Protein AF-R1E8H8-F1 (afdb_monomer_lite)

Organism: Botryosphaeria parva (strain UCR-NP2) (NCBI:txid1287680)

Structure (mmCIF, N/CA/C/O backbone):
data_AF-R1E8H8-F1
#
_entry.id   AF-R1E8H8-F1
#
loop_
_atom_site.group_PDB
_atom_site.id
_atom_site.type_symbol
_atom_site.label_atom_id
_atom_site.label_alt_id
_atom_site.label_comp_id
_atom_site.label_asym_id
_atom_site.label_entity_id
_atom_site.label_seq_id
_atom_site.pdbx_PDB_ins_code
_atom_site.Cartn_x
_atom_site.Cartn_y
_atom_site.Cartn_z
_atom_site.occupancy
_atom_site.B_iso_or_equiv
_atom_site.auth_seq_id
_atom_site.auth_comp_id
_atom_site.auth_asym_id
_atom_site.auth_atom_id
_atom_site.pdbx_PDB_model_num
ATOM 1 N N . MET A 1 1 ? 7.065 12.619 -0.630 1.00 57.94 1 MET A N 1
ATOM 2 C CA . MET A 1 1 ? 5.783 12.722 0.100 1.00 57.94 1 MET A CA 1
ATOM 3 C C . MET A 1 1 ? 6.117 12.875 1.560 1.00 57.94 1 MET A C 1
ATOM 5 O O . MET A 1 1 ? 7.015 12.181 2.015 1.00 57.94 1 MET A O 1
ATOM 9 N N . SER A 1 2 ? 5.487 13.812 2.258 1.00 65.25 2 SER A N 1
ATOM 10 C CA . SER A 1 2 ? 5.764 13.989 3.685 1.00 65.25 2 SER A CA 1
ATOM 11 C C . SER A 1 2 ? 4.998 12.927 4.474 1.00 65.25 2 SER A C 1
ATOM 13 O O . SER A 1 2 ? 3.895 12.558 4.078 1.00 65.25 2 SER A O 1
ATOM 15 N N . THR A 1 3 ? 5.508 12.475 5.622 1.00 63.56 3 THR A N 1
ATOM 16 C CA . THR A 1 3 ? 4.799 11.540 6.526 1.00 63.56 3 THR A CA 1
ATOM 17 C C . THR A 1 3 ? 3.379 12.036 6.884 1.00 63.56 3 THR A C 1
ATOM 19 O O . THR A 1 3 ? 2.463 11.247 7.117 1.00 63.56 3 THR A O 1
ATOM 22 N N . SER A 1 4 ? 3.163 13.359 6.849 1.00 71.19 4 SER A N 1
ATOM 23 C CA . SER A 1 4 ? 1.850 14.004 6.996 1.00 71.19 4 SER A CA 1
ATOM 24 C C . SER A 1 4 ? 0.838 13.615 5.908 1.00 71.19 4 SER A C 1
ATOM 26 O O . SER A 1 4 ? -0.336 13.432 6.222 1.00 71.19 4 SER A O 1
ATOM 28 N N . ASP A 1 5 ? 1.263 13.453 4.654 1.00 87.38 5 ASP A N 1
ATOM 29 C CA . ASP A 1 5 ? 0.365 13.161 3.528 1.00 87.38 5 ASP A CA 1
ATOM 30 C C . ASP A 1 5 ? -0.140 11.708 3.605 1.00 87.38 5 ASP A C 1
ATOM 32 O O . ASP A 1 5 ? -1.333 11.441 3.461 1.00 87.38 5 ASP A O 1
ATOM 36 N N . ALA A 1 6 ? 0.748 10.761 3.932 1.00 90.69 6 ALA A N 1
ATOM 37 C CA . ALA A 1 6 ? 0.393 9.351 4.119 1.00 90.69 6 ALA A CA 1
ATOM 38 C C . ALA A 1 6 ? -0.588 9.153 5.291 1.00 90.69 6 ALA A C 1
ATOM 40 O O . ALA A 1 6 ? -1.569 8.415 5.179 1.00 90.69 6 ALA A O 1
ATOM 41 N N . SER A 1 7 ? -0.364 9.868 6.399 1.00 91.19 7 SER A N 1
ATOM 42 C CA . SER A 1 7 ? -1.254 9.866 7.567 1.00 91.19 7 SER A CA 1
ATOM 43 C C . SER A 1 7 ? -2.645 10.428 7.243 1.00 91.19 7 SER A C 1
ATOM 45 O O . SER A 1 7 ? -3.664 9.871 7.666 1.00 91.19 7 SER A O 1
ATOM 47 N N . GLN A 1 8 ? -2.717 11.497 6.442 1.00 94.50 8 GLN A N 1
ATOM 48 C CA . GLN A 1 8 ? -3.988 12.057 5.973 1.00 94.50 8 GLN A CA 1
ATOM 49 C C . GLN A 1 8 ? -4.759 11.067 5.096 1.00 94.50 8 GLN A C 1
ATOM 51 O O . GLN A 1 8 ? -5.966 10.914 5.281 1.00 94.50 8 GLN A O 1
ATOM 56 N N . ILE A 1 9 ? -4.076 10.350 4.200 1.00 96.19 9 ILE A N 1
ATOM 57 C CA . ILE A 1 9 ? -4.700 9.321 3.356 1.00 96.19 9 ILE A CA 1
ATOM 58 C C . ILE A 1 9 ? -5.247 8.172 4.213 1.00 96.19 9 ILE A C 1
ATOM 60 O O . ILE A 1 9 ? -6.397 7.771 4.031 1.00 96.19 9 ILE A O 1
ATOM 64 N N . CYS A 1 10 ? -4.478 7.689 5.195 1.00 94.19 10 CYS A N 1
ATOM 65 C CA . CYS A 1 10 ? -4.940 6.649 6.122 1.00 94.19 10 CYS A CA 1
ATOM 66 C C . CYS A 1 10 ? -6.154 7.114 6.944 1.00 94.19 10 CYS A C 1
ATOM 68 O O . CYS A 1 10 ? -7.114 6.368 7.117 1.00 94.19 10 CYS A O 1
ATOM 70 N N . THR A 1 11 ? -6.151 8.370 7.398 1.00 95.69 11 THR A N 1
ATOM 71 C CA . THR A 1 11 ? -7.282 8.975 8.121 1.00 95.69 11 THR A CA 1
ATOM 72 C C . THR A 1 11 ? -8.525 9.088 7.236 1.00 95.69 11 THR A C 1
ATOM 74 O O . THR A 1 11 ? -9.637 8.818 7.686 1.00 95.69 11 THR A O 1
ATOM 77 N N . ALA A 1 12 ? -8.359 9.471 5.970 1.00 96.00 12 ALA A N 1
ATOM 78 C CA . ALA A 1 12 ? -9.459 9.535 5.016 1.00 96.00 12 ALA A CA 1
ATOM 79 C C . ALA A 1 12 ? -10.050 8.142 4.736 1.00 96.00 12 ALA A C 1
ATOM 81 O O . ALA A 1 12 ? -11.272 7.996 4.677 1.00 96.00 12 ALA A O 1
ATOM 82 N N . ALA A 1 13 ? -9.201 7.114 4.619 1.00 96.38 13 ALA A N 1
ATOM 83 C CA . ALA A 1 13 ? -9.638 5.730 4.452 1.00 96.38 13 ALA A CA 1
ATOM 84 C C . ALA A 1 13 ? -10.429 5.231 5.675 1.00 96.38 13 ALA A C 1
ATOM 86 O O . ALA A 1 13 ? -11.527 4.705 5.513 1.00 96.38 13 ALA A O 1
ATOM 87 N N . LEU A 1 14 ? -9.924 5.475 6.892 1.00 96.62 14 LEU A N 1
ATOM 88 C CA . LEU A 1 14 ? -10.607 5.149 8.154 1.00 96.62 14 LEU A CA 1
ATOM 89 C C . LEU A 1 14 ? -11.989 5.802 8.276 1.00 96.62 14 LEU A C 1
ATOM 91 O O . LEU A 1 14 ? -12.927 5.179 8.762 1.00 96.62 14 LEU A O 1
ATOM 95 N N . ASN A 1 15 ? -12.126 7.044 7.811 1.00 96.12 15 ASN A N 1
ATOM 96 C CA . ASN A 1 15 ? -13.388 7.785 7.850 1.00 96.12 15 ASN A CA 1
ATOM 97 C C . ASN A 1 15 ? -14.289 7.529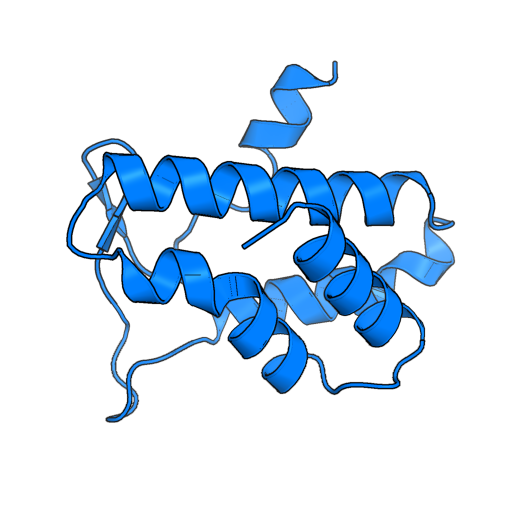 6.630 1.00 96.12 15 ASN A C 1
ATOM 99 O O . ASN A 1 15 ? -15.324 8.184 6.497 1.00 96.12 15 ASN A O 1
ATOM 103 N N . HIS A 1 16 ? -13.899 6.627 5.724 1.00 94.56 16 HIS A N 1
ATOM 104 C C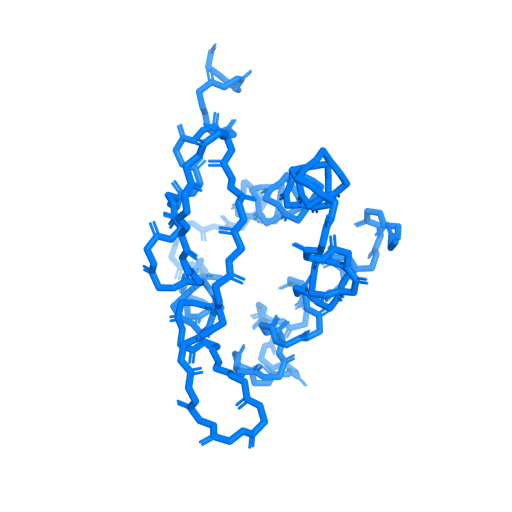A . HIS A 1 16 ? -14.606 6.336 4.473 1.00 94.56 16 HIS A CA 1
ATOM 105 C C . HIS A 1 16 ? -14.854 7.566 3.579 1.00 94.56 16 HIS A C 1
ATOM 107 O O . HIS A 1 16 ? -15.795 7.591 2.785 1.00 94.56 16 HIS A O 1
ATOM 113 N N . THR A 1 17 ? -14.013 8.600 3.679 1.00 96.81 17 THR A N 1
ATOM 114 C CA . THR A 1 17 ? -14.124 9.809 2.844 1.00 96.81 17 THR A CA 1
ATOM 115 C C . THR A 1 17 ? -13.432 9.656 1.488 1.00 96.81 17 THR A C 1
ATOM 117 O O . THR A 1 17 ? -13.605 10.492 0.603 1.00 96.81 17 THR A O 1
ATOM 120 N N . ILE A 1 18 ? -12.681 8.570 1.306 1.00 97.00 18 ILE A N 1
ATOM 121 C CA . ILE A 1 18 ? -12.057 8.140 0.055 1.00 97.00 18 ILE A CA 1
ATOM 122 C C . ILE A 1 18 ? -12.251 6.626 -0.098 1.00 97.00 18 ILE A C 1
ATOM 124 O O . ILE A 1 18 ? -12.313 5.895 0.891 1.00 97.00 18 ILE A O 1
ATOM 128 N N . THR A 1 19 ? -12.363 6.133 -1.333 1.00 97.31 19 THR A N 1
ATOM 129 C CA . THR A 1 19 ? -12.464 4.687 -1.571 1.00 97.31 19 THR A CA 1
ATOM 130 C C . THR A 1 19 ? -11.114 4.002 -1.325 1.00 97.31 19 THR A C 1
ATOM 132 O O . THR A 1 19 ? -10.074 4.626 -1.558 1.00 97.31 19 THR A O 1
ATOM 135 N N . PRO A 1 20 ? -11.086 2.710 -0.943 1.00 95.94 20 PRO A N 1
ATOM 136 C CA . PRO A 1 20 ? -9.830 1.986 -0.734 1.00 95.94 20 PRO A CA 1
ATOM 137 C C . PRO A 1 20 ? -8.904 2.017 -1.955 1.00 95.94 20 PRO A C 1
ATOM 139 O O . PRO A 1 20 ? -7.707 2.233 -1.819 1.00 95.94 20 PRO A O 1
ATOM 142 N N . SER A 1 21 ? -9.461 1.885 -3.165 1.00 94.88 21 SER A N 1
ATOM 143 C CA . SER A 1 21 ? -8.686 1.950 -4.411 1.00 94.88 21 SER A CA 1
ATOM 144 C C . SER A 1 21 ? -8.068 3.327 -4.652 1.00 94.88 21 SER A C 1
ATOM 146 O O . SER A 1 21 ? -6.895 3.398 -5.007 1.00 94.88 21 SER A O 1
ATOM 148 N N . ALA A 1 22 ? -8.815 4.414 -4.433 1.00 95.94 22 ALA A N 1
ATOM 149 C CA . ALA A 1 22 ? -8.273 5.759 -4.602 1.00 95.94 22 ALA A CA 1
ATOM 150 C C . ALA A 1 22 ? -7.217 6.072 -3.531 1.00 95.94 22 ALA A C 1
ATOM 152 O O . ALA A 1 22 ? -6.158 6.609 -3.853 1.00 95.94 22 ALA A O 1
ATOM 153 N N . ALA A 1 23 ? -7.460 5.665 -2.282 1.00 96.50 23 ALA A N 1
ATOM 154 C CA . ALA A 1 23 ? -6.486 5.783 -1.205 1.00 96.50 23 ALA A CA 1
ATOM 155 C C . ALA A 1 23 ? -5.211 4.986 -1.499 1.00 96.50 23 ALA A C 1
ATOM 157 O O . ALA A 1 23 ? -4.127 5.524 -1.313 1.00 96.50 23 ALA A O 1
ATOM 158 N N . ALA A 1 24 ? -5.319 3.758 -2.015 1.00 95.50 24 ALA A N 1
ATOM 159 C CA . ALA A 1 24 ? -4.168 2.946 -2.402 1.00 95.50 24 ALA A CA 1
ATOM 160 C C . ALA A 1 24 ? -3.322 3.649 -3.466 1.00 95.50 24 ALA A C 1
ATOM 162 O O . ALA A 1 24 ? -2.121 3.812 -3.273 1.00 95.50 24 ALA A O 1
ATOM 163 N N . THR A 1 25 ? -3.947 4.136 -4.545 1.00 95.25 25 THR A N 1
ATOM 164 C CA . THR A 1 25 ? -3.245 4.877 -5.603 1.00 95.25 25 THR A CA 1
ATOM 165 C C . THR A 1 25 ? -2.540 6.118 -5.059 1.00 95.25 25 THR A C 1
ATOM 167 O O . THR A 1 25 ? -1.375 6.341 -5.383 1.00 95.25 25 THR A O 1
ATOM 170 N N . SER A 1 26 ? -3.213 6.918 -4.227 1.00 95.69 26 SER A N 1
ATOM 171 C CA . SER A 1 26 ? -2.608 8.111 -3.625 1.00 95.69 26 SER A CA 1
ATOM 172 C C . SER A 1 26 ? -1.478 7.762 -2.658 1.00 95.69 26 SER A C 1
ATOM 174 O O . SER A 1 26 ? -0.433 8.407 -2.688 1.00 95.69 26 SER A O 1
ATOM 176 N N . LEU A 1 27 ? -1.666 6.732 -1.830 1.00 94.8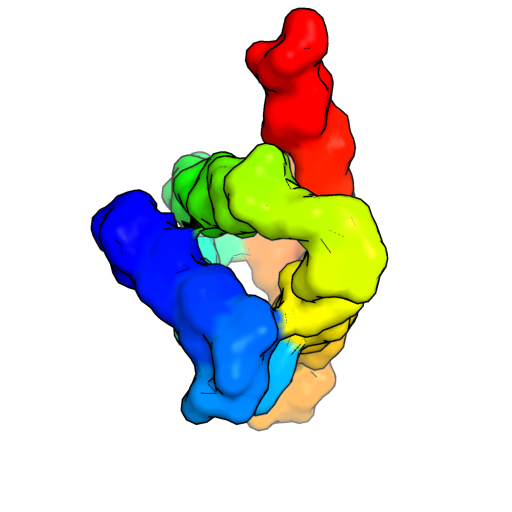8 27 LEU A N 1
ATOM 177 C CA . LEU A 1 27 ? -0.701 6.308 -0.821 1.00 94.88 27 LEU A CA 1
ATOM 178 C C . LEU A 1 27 ? 0.591 5.801 -1.465 1.00 94.88 27 LEU A C 1
ATOM 180 O O . LEU A 1 27 ? 1.673 6.137 -1.000 1.00 94.88 27 LEU A O 1
ATOM 184 N N . THR A 1 28 ? 0.498 5.022 -2.545 1.00 93.88 28 THR A N 1
ATOM 185 C CA . THR A 1 28 ? 1.671 4.445 -3.218 1.00 93.88 28 THR A CA 1
ATOM 186 C C . THR A 1 28 ? 2.264 5.340 -4.298 1.00 93.88 28 THR A C 1
ATOM 188 O O . THR A 1 28 ? 3.313 4.995 -4.839 1.00 93.88 28 THR A O 1
ATOM 191 N N . ALA A 1 29 ? 1.635 6.472 -4.634 1.00 94.56 29 ALA A N 1
ATOM 192 C CA . ALA A 1 29 ? 2.092 7.368 -5.700 1.00 94.56 29 ALA A CA 1
ATOM 193 C C . ALA A 1 29 ? 3.588 7.740 -5.616 1.00 94.56 29 ALA A C 1
ATOM 195 O O . ALA A 1 29 ? 4.251 7.727 -6.654 1.00 94.56 29 ALA A O 1
ATOM 196 N N . PRO A 1 30 ? 4.173 8.013 -4.430 1.00 92.50 30 PRO A N 1
ATOM 197 C CA . PRO A 1 30 ? 5.594 8.342 -4.343 1.00 92.50 30 PRO A CA 1
ATOM 198 C C . PRO A 1 30 ? 6.480 7.158 -4.706 1.00 92.50 30 PRO A C 1
ATOM 200 O O . PRO A 1 30 ? 7.379 7.321 -5.521 1.00 92.50 30 PRO A O 1
ATOM 203 N N . ALA A 1 31 ? 6.190 5.966 -4.179 1.00 93.06 31 ALA A N 1
ATOM 204 C CA . ALA A 1 31 ? 6.924 4.751 -4.526 1.00 93.06 31 ALA A CA 1
ATOM 205 C C . ALA A 1 31 ? 6.770 4.424 -6.022 1.00 93.06 31 ALA A C 1
ATOM 207 O O . ALA A 1 31 ? 7.751 4.139 -6.702 1.00 93.06 31 ALA A O 1
ATOM 208 N N . ALA A 1 32 ? 5.560 4.578 -6.570 1.00 93.12 32 ALA A N 1
ATOM 209 C CA . ALA A 1 32 ? 5.284 4.397 -7.994 1.00 93.12 32 ALA A CA 1
ATOM 210 C C . ALA A 1 32 ? 6.078 5.365 -8.896 1.00 93.12 32 ALA A C 1
ATOM 212 O O . ALA A 1 32 ? 6.399 5.023 -10.032 1.00 93.12 32 ALA A O 1
ATOM 213 N N . SER A 1 33 ? 6.420 6.560 -8.401 1.00 94.94 33 SER A N 1
ATOM 214 C CA . SER A 1 33 ? 7.195 7.553 -9.157 1.00 94.94 33 SER A CA 1
ATOM 215 C C . SER A 1 33 ? 8.696 7.255 -9.237 1.00 94.94 33 SER A C 1
ATOM 217 O O . SER A 1 33 ? 9.384 7.852 -10.062 1.00 94.94 33 SER A O 1
ATOM 219 N N . VAL A 1 34 ? 9.198 6.327 -8.414 1.00 95.44 34 VAL A N 1
ATOM 220 C CA . VAL A 1 34 ? 10.632 6.012 -8.298 1.00 95.44 34 VAL A CA 1
ATOM 221 C C . VAL A 1 34 ? 10.956 4.538 -8.551 1.00 95.44 34 VAL A C 1
ATOM 223 O O . VAL A 1 34 ? 12.058 4.113 -8.248 1.00 95.44 34 VAL A O 1
ATOM 226 N N . LEU A 1 35 ? 10.055 3.759 -9.167 1.00 92.88 35 LEU A N 1
ATOM 227 C CA . LEU A 1 35 ? 10.204 2.300 -9.363 1.00 92.88 35 LEU A CA 1
ATOM 228 C C . LEU A 1 35 ? 11.486 1.835 -10.081 1.00 92.88 35 LEU A C 1
ATOM 230 O O . LEU A 1 35 ? 11.823 0.656 -10.022 1.00 92.88 35 LEU A O 1
ATOM 234 N N . ALA A 1 36 ? 12.185 2.740 -10.769 1.00 93.88 36 ALA A N 1
ATOM 235 C CA . ALA A 1 36 ? 13.462 2.468 -11.426 1.00 93.88 36 ALA A CA 1
ATOM 236 C C . ALA A 1 36 ? 14.683 2.542 -10.483 1.00 93.88 36 ALA A C 1
ATOM 238 O O . ALA A 1 36 ? 15.773 2.149 -10.890 1.00 93.88 36 ALA A O 1
ATOM 239 N N . ASP A 1 37 ? 14.516 3.055 -9.262 1.00 96.06 37 ASP A N 1
ATOM 240 C CA . ASP A 1 37 ? 15.555 3.184 -8.238 1.00 96.06 37 ASP A CA 1
ATOM 241 C C . ASP A 1 37 ? 15.169 2.328 -7.016 1.00 96.06 37 ASP A C 1
ATOM 243 O O . ASP A 1 37 ? 14.312 2.741 -6.229 1.00 96.06 37 ASP A O 1
ATOM 247 N N . PRO A 1 38 ? 15.772 1.135 -6.849 1.00 92.00 38 PRO A N 1
ATOM 248 C CA . PRO A 1 3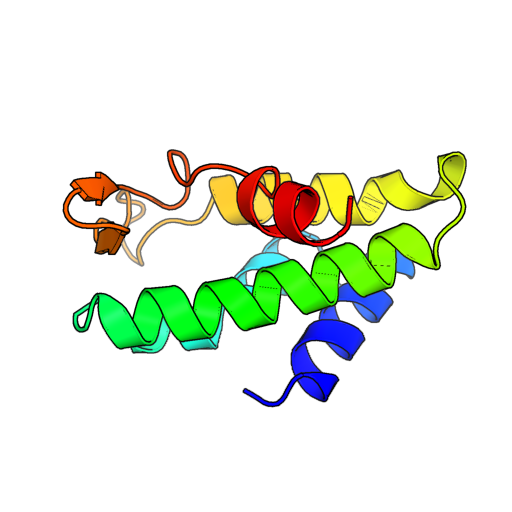8 ? 15.407 0.208 -5.779 1.00 92.00 38 PRO A CA 1
ATOM 249 C C . PRO A 1 38 ? 15.514 0.829 -4.382 1.00 92.00 38 PRO A C 1
ATOM 251 O O . PRO A 1 38 ? 14.617 0.651 -3.561 1.00 92.00 38 PRO A O 1
ATOM 254 N N . GLN A 1 39 ? 16.559 1.624 -4.128 1.00 92.75 39 GLN A N 1
ATOM 255 C CA . GLN A 1 39 ? 16.751 2.264 -2.826 1.00 92.75 39 GLN A CA 1
ATOM 256 C C . GLN A 1 39 ? 15.664 3.3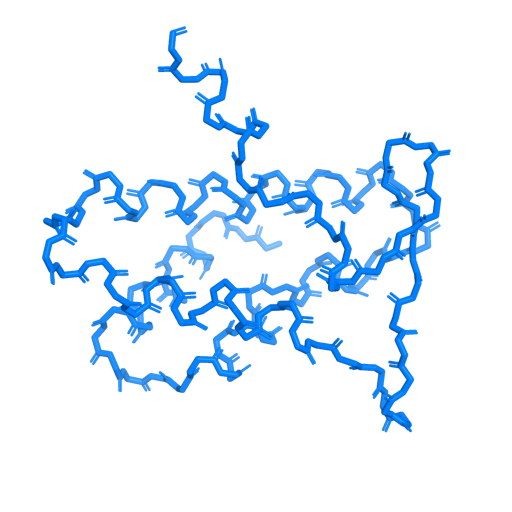12 -2.572 1.00 92.75 39 GLN A C 1
ATOM 258 O O . GLN A 1 39 ? 15.063 3.336 -1.501 1.00 92.75 39 GLN A O 1
ATOM 263 N N . ALA A 1 40 ? 15.361 4.149 -3.567 1.00 94.25 40 ALA A N 1
ATOM 264 C CA . ALA A 1 40 ? 14.319 5.163 -3.423 1.00 94.25 40 ALA A CA 1
ATOM 265 C C . ALA A 1 40 ? 12.917 4.547 -3.251 1.00 94.25 40 ALA A C 1
ATOM 267 O O . ALA A 1 40 ? 12.081 5.102 -2.533 1.00 94.25 40 ALA A O 1
ATOM 268 N N . VAL A 1 41 ? 12.645 3.402 -3.890 1.00 92.69 41 VAL A N 1
ATOM 269 C CA . VAL A 1 41 ? 11.407 2.632 -3.680 1.00 92.69 41 VAL A CA 1
ATOM 270 C C . VAL A 1 41 ? 11.321 2.128 -2.251 1.00 92.69 41 VAL A C 1
ATOM 272 O O . VAL A 1 41 ? 10.276 2.280 -1.620 1.00 92.69 41 VAL A O 1
ATOM 275 N N . GLU A 1 42 ? 12.396 1.530 -1.744 1.00 90.38 42 GLU A N 1
ATOM 276 C CA . GLU A 1 42 ? 12.458 1.010 -0.382 1.00 90.38 42 GLU A CA 1
ATOM 277 C C . GLU A 1 42 ? 12.225 2.114 0.649 1.00 90.38 42 GLU A C 1
ATOM 279 O O . GLU A 1 42 ? 11.358 1.953 1.509 1.00 90.38 42 GLU A O 1
ATOM 284 N N . ASP A 1 43 ? 12.891 3.261 0.502 1.00 91.50 43 ASP A N 1
ATOM 285 C CA . ASP A 1 43 ? 12.713 4.426 1.373 1.00 91.50 43 ASP A CA 1
ATOM 286 C C . ASP A 1 43 ? 11.262 4.947 1.329 1.00 91.50 43 ASP A C 1
ATOM 288 O O . ASP A 1 43 ? 10.649 5.242 2.359 1.00 91.50 43 ASP A O 1
ATOM 292 N N . ALA A 1 44 ? 10.661 5.027 0.136 1.00 91.88 44 ALA A N 1
ATOM 293 C CA . ALA A 1 44 ? 9.280 5.479 -0.016 1.00 91.88 44 ALA A CA 1
ATOM 294 C C . ALA A 1 44 ? 8.271 4.496 0.601 1.00 91.88 44 ALA A C 1
ATOM 296 O O . ALA A 1 44 ? 7.323 4.914 1.271 1.00 91.88 44 ALA A O 1
ATOM 297 N N . LEU A 1 45 ? 8.461 3.192 0.384 1.00 90.19 45 LEU A N 1
ATOM 298 C CA . LEU A 1 45 ? 7.626 2.148 0.975 1.00 90.19 45 LEU A CA 1
ATOM 299 C C . LEU A 1 45 ? 7.781 2.105 2.495 1.00 90.19 45 LEU A C 1
ATOM 301 O O . LEU A 1 45 ? 6.788 1.921 3.196 1.00 90.19 45 LEU A O 1
ATOM 305 N N . TRP A 1 46 ? 8.990 2.328 3.009 1.00 89.12 46 TRP A N 1
ATOM 306 C CA . TRP A 1 46 ? 9.260 2.422 4.438 1.00 89.12 46 TRP A CA 1
ATOM 307 C C . TRP A 1 46 ? 8.400 3.495 5.112 1.00 89.12 46 TRP A C 1
ATOM 309 O O . TRP A 1 46 ? 7.704 3.211 6.090 1.00 89.12 46 TRP A O 1
ATOM 319 N N . GLU A 1 47 ? 8.377 4.708 4.558 1.00 89.75 47 GLU A N 1
ATOM 320 C CA . GLU A 1 47 ? 7.550 5.809 5.066 1.00 89.75 47 GLU A CA 1
ATOM 321 C C . GLU A 1 47 ? 6.050 5.481 5.016 1.00 89.75 47 GLU A C 1
ATOM 323 O O . GLU A 1 47 ? 5.317 5.720 5.980 1.00 89.75 47 GLU A O 1
ATOM 328 N N . ILE A 1 48 ? 5.588 4.883 3.912 1.00 91.06 48 ILE A N 1
ATOM 329 C CA . ILE A 1 48 ? 4.187 4.472 3.733 1.00 91.06 48 ILE A CA 1
ATOM 330 C C . ILE A 1 48 ? 3.775 3.456 4.806 1.00 91.06 48 ILE A C 1
ATOM 332 O O . ILE A 1 48 ? 2.729 3.610 5.445 1.00 91.06 48 ILE A O 1
ATOM 336 N N . TRP A 1 49 ? 4.594 2.430 5.031 1.00 89.94 49 TRP A N 1
ATOM 337 C CA . TRP A 1 49 ? 4.303 1.384 6.007 1.00 89.94 49 TRP A CA 1
ATOM 338 C C . TRP A 1 49 ? 4.358 1.886 7.444 1.00 89.94 49 TRP A C 1
ATOM 340 O O . TRP A 1 49 ? 3.501 1.502 8.241 1.00 89.94 49 TRP A O 1
ATOM 350 N N . ASN A 1 50 ? 5.287 2.786 7.770 1.00 89.25 50 ASN A N 1
ATOM 351 C CA . ASN A 1 50 ? 5.326 3.430 9.081 1.00 89.25 50 ASN A CA 1
ATOM 352 C C . ASN A 1 50 ? 4.080 4.279 9.341 1.00 89.25 50 ASN A C 1
ATOM 354 O O . ASN A 1 50 ? 3.508 4.204 10.428 1.00 89.25 50 ASN A O 1
ATOM 358 N N . ALA A 1 51 ? 3.614 5.044 8.350 1.00 90.31 51 ALA A N 1
ATOM 359 C CA . ALA A 1 51 ? 2.389 5.825 8.484 1.00 90.31 51 ALA A CA 1
ATOM 360 C C . ALA A 1 51 ? 1.163 4.926 8.706 1.00 90.31 51 ALA A C 1
ATOM 362 O O . ALA A 1 51 ? 0.372 5.176 9.616 1.00 90.31 51 ALA A O 1
ATOM 363 N N . LEU A 1 52 ? 1.037 3.847 7.930 1.00 90.94 52 LEU A N 1
ATOM 364 C CA . LEU A 1 52 ? -0.076 2.910 8.059 1.00 90.94 52 LEU A CA 1
ATOM 365 C C . LEU A 1 52 ? -0.056 2.189 9.415 1.00 90.94 52 LEU A C 1
ATOM 367 O O . LEU A 1 52 ? -1.095 2.077 10.067 1.00 90.94 52 LEU A O 1
ATOM 371 N N . LEU A 1 53 ? 1.122 1.774 9.888 1.00 90.50 53 LEU A N 1
ATOM 372 C CA . LEU A 1 53 ? 1.289 1.184 11.215 1.00 90.50 53 LEU A CA 1
ATOM 373 C C . LEU A 1 53 ? 0.962 2.185 12.334 1.00 90.50 53 LEU A C 1
ATOM 375 O O . LEU A 1 53 ? 0.245 1.853 13.279 1.00 90.50 53 LEU A O 1
ATOM 379 N N . ALA A 1 54 ? 1.407 3.436 12.218 1.00 91.19 54 ALA A N 1
ATOM 380 C CA . ALA A 1 54 ? 1.063 4.490 13.169 1.00 91.19 54 ALA A CA 1
ATOM 381 C C . ALA A 1 54 ? -0.454 4.761 13.211 1.00 91.19 54 ALA A C 1
ATOM 383 O O . ALA A 1 54 ? -1.015 4.974 14.286 1.00 91.19 54 ALA A O 1
ATOM 384 N N . SER A 1 55 ? -1.142 4.718 12.068 1.00 92.50 55 SER A N 1
ATOM 385 C CA . SER A 1 55 ? -2.605 4.802 12.021 1.00 92.50 55 SER A CA 1
ATOM 386 C C . SER A 1 55 ? -3.270 3.583 12.662 1.00 92.50 55 SER A C 1
ATOM 388 O O . SER A 1 55 ? -4.187 3.750 13.465 1.00 92.50 55 SER A O 1
ATOM 390 N N . ALA A 1 56 ? -2.788 2.371 12.376 1.00 91.88 56 ALA A N 1
ATOM 391 C CA . ALA A 1 56 ? -3.328 1.141 12.951 1.00 91.88 56 ALA A CA 1
ATOM 392 C C . ALA A 1 56 ? -3.181 1.112 14.481 1.00 91.88 56 ALA A C 1
ATOM 394 O O . ALA A 1 56 ? -4.156 0.874 15.184 1.00 91.88 56 ALA A O 1
ATOM 395 N N . THR A 1 57 ? -2.003 1.445 15.015 1.00 91.50 57 THR A N 1
ATOM 396 C CA . THR A 1 57 ? -1.745 1.480 16.471 1.00 91.50 57 THR A CA 1
ATOM 397 C C . THR A 1 57 ? -2.609 2.487 17.236 1.00 91.50 57 THR A C 1
ATOM 399 O O . THR A 1 57 ? -2.868 2.294 18.422 1.00 91.50 57 THR A O 1
ATOM 402 N N . ARG A 1 58 ? -3.084 3.549 16.574 1.00 93.06 58 ARG A N 1
ATOM 403 C CA . ARG A 1 58 ? -3.997 4.551 17.155 1.00 93.06 58 ARG A CA 1
ATOM 404 C C . ARG A 1 58 ? -5.477 4.222 16.952 1.00 93.06 58 ARG A C 1
ATOM 406 O O . ARG A 1 58 ? -6.324 4.950 17.463 1.00 93.06 58 ARG A O 1
ATOM 413 N N . THR A 1 59 ? -5.788 3.163 16.210 1.00 93.31 59 THR A N 1
ATOM 414 C CA . THR A 1 59 ? -7.155 2.759 15.869 1.00 93.31 59 THR A CA 1
ATOM 415 C C . THR A 1 59 ? -7.532 1.514 16.663 1.00 93.31 59 THR A C 1
ATOM 417 O O . THR A 1 59 ? -6.757 0.557 16.724 1.00 93.31 59 THR A O 1
ATOM 420 N N . ALA A 1 60 ? -8.723 1.501 17.267 1.00 93.12 60 ALA A N 1
ATOM 421 C CA . ALA A 1 60 ? -9.212 0.327 17.987 1.00 93.12 60 ALA A CA 1
ATOM 422 C C . ALA A 1 60 ? -9.292 -0.896 17.043 1.00 93.12 60 ALA A C 1
ATOM 424 O O . ALA A 1 60 ? -9.667 -0.719 15.882 1.00 93.12 60 ALA A O 1
ATOM 425 N N . PRO A 1 61 ? -8.943 -2.123 17.481 1.00 91.38 61 PRO A N 1
ATOM 426 C CA . PRO A 1 61 ? -8.844 -3.284 16.587 1.00 91.38 61 PRO A CA 1
ATOM 427 C C . PRO A 1 61 ? -10.102 -3.576 15.756 1.00 91.38 61 PRO A C 1
ATOM 429 O O . PRO A 1 61 ? -10.003 -3.935 14.587 1.00 91.38 61 PRO A O 1
ATOM 432 N N . ASP A 1 62 ? -11.285 -3.375 16.331 1.00 93.88 62 ASP A N 1
ATOM 433 C CA . ASP A 1 62 ? -12.590 -3.534 15.679 1.00 93.88 62 ASP A CA 1
ATOM 434 C C . ASP A 1 62 ? -12.890 -2.455 14.622 1.00 93.88 62 ASP A C 1
ATOM 436 O O . ASP A 1 62 ? -13.780 -2.628 13.792 1.00 93.88 62 ASP A O 1
ATOM 440 N N . GLN A 1 63 ? -12.115 -1.370 14.610 1.00 94.44 63 GLN A N 1
ATOM 441 C CA . GLN A 1 63 ? -12.221 -0.254 13.671 1.00 94.44 63 GLN A CA 1
ATOM 442 C C . GLN A 1 63 ? -11.115 -0.249 12.605 1.00 94.44 63 GLN A C 1
ATOM 444 O O . GLN A 1 63 ? -11.100 0.625 11.744 1.00 94.44 63 GLN A O 1
ATOM 449 N N . GLN A 1 64 ? -10.188 -1.213 12.623 1.00 94.00 64 GLN A N 1
ATOM 450 C CA . GLN A 1 64 ? -9.066 -1.261 11.672 1.00 94.00 64 GLN A CA 1
ATOM 451 C C . GLN A 1 64 ? -9.439 -1.810 10.284 1.00 94.00 64 GLN A C 1
ATOM 453 O O . GLN A 1 64 ? -8.613 -1.747 9.375 1.00 94.00 64 GLN A O 1
ATOM 458 N N . GLY A 1 65 ? -10.668 -2.305 10.088 1.00 96.06 65 GLY A N 1
ATOM 459 C CA . GLY A 1 65 ? -11.147 -2.862 8.813 1.00 96.06 65 GLY A CA 1
ATOM 460 C C . GLY A 1 65 ? -10.810 -2.016 7.571 1.00 96.06 65 GLY A C 1
ATOM 461 O O . GLY A 1 65 ? -10.219 -2.552 6.637 1.00 96.06 65 GLY A O 1
ATOM 462 N N . PRO A 1 66 ? -11.043 -0.690 7.568 1.00 97.00 66 PRO A N 1
ATOM 463 C CA . PRO A 1 66 ? -10.729 0.151 6.411 1.00 97.00 66 PRO A CA 1
ATOM 464 C C . PRO A 1 66 ? -9.232 0.220 6.061 1.00 97.00 66 PRO A C 1
ATOM 466 O O . PRO A 1 66 ? -8.877 0.420 4.900 1.00 97.00 66 PRO A O 1
ATOM 469 N N . LEU A 1 67 ? -8.333 0.052 7.040 1.00 94.69 67 LEU A N 1
ATOM 470 C CA . LEU A 1 67 ? -6.887 -0.018 6.785 1.00 94.69 67 LEU A CA 1
ATOM 471 C C . LEU A 1 67 ? -6.494 -1.359 6.154 1.00 94.69 67 LEU A C 1
ATOM 473 O O . LEU A 1 67 ? -5.564 -1.405 5.348 1.00 94.69 67 LEU A O 1
ATOM 477 N N . VAL A 1 68 ? -7.209 -2.436 6.491 1.00 93.06 68 VAL A N 1
ATOM 478 C CA . VAL A 1 68 ? -7.056 -3.741 5.832 1.00 93.06 68 VAL A CA 1
ATOM 479 C C . VAL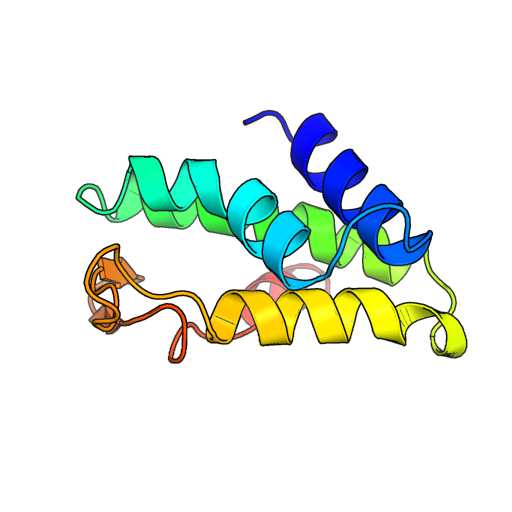 A 1 68 ? -7.518 -3.645 4.378 1.00 93.06 68 VAL A C 1
ATOM 481 O O . VAL A 1 68 ? -6.759 -4.008 3.482 1.00 93.06 68 VAL A O 1
ATOM 484 N N . ASP A 1 69 ? -8.688 -3.051 4.131 1.00 95.31 69 ASP A N 1
ATOM 485 C CA . ASP A 1 69 ? -9.204 -2.832 2.773 1.00 95.31 69 ASP A CA 1
ATOM 486 C C . ASP A 1 69 ? -8.242 -1.986 1.921 1.00 95.31 69 ASP A C 1
ATOM 488 O O . ASP A 1 69 ? -8.058 -2.237 0.728 1.00 95.31 69 ASP A O 1
ATOM 492 N N . LEU A 1 70 ? -7.597 -0.986 2.533 1.00 95.25 70 LEU A N 1
ATOM 493 C CA . LEU A 1 70 ? -6.563 -0.172 1.897 1.00 95.25 70 LEU A CA 1
ATOM 494 C C . LEU A 1 70 ? -5.337 -1.007 1.492 1.00 95.25 70 LEU A C 1
ATOM 496 O O . LEU A 1 70 ? -4.870 -0.887 0.359 1.00 95.25 70 LEU A O 1
ATOM 500 N N . LEU A 1 71 ? -4.825 -1.875 2.371 1.00 92.62 71 LEU A N 1
ATOM 501 C CA . LEU A 1 71 ? -3.709 -2.776 2.042 1.00 92.62 71 LEU A CA 1
ATOM 502 C C . LEU A 1 71 ? -4.069 -3.750 0.918 1.00 92.62 71 LEU A C 1
ATOM 504 O O . LEU A 1 71 ? -3.267 -3.975 0.008 1.00 92.62 71 LEU A O 1
ATOM 508 N N . ASP A 1 72 ? -5.277 -4.307 0.959 1.00 93.31 72 ASP A N 1
ATOM 509 C CA . ASP A 1 72 ? -5.764 -5.197 -0.089 1.00 93.31 72 ASP A CA 1
ATOM 510 C C . ASP A 1 72 ? -5.889 -4.457 -1.425 1.00 93.31 72 ASP A C 1
ATOM 512 O O . ASP A 1 72 ? -5.489 -4.983 -2.466 1.00 93.31 72 ASP A O 1
ATOM 516 N N . ALA A 1 73 ? -6.346 -3.203 -1.408 1.00 95.06 73 ALA A N 1
ATOM 517 C CA . ALA A 1 73 ? -6.385 -2.354 -2.591 1.00 95.06 73 ALA A CA 1
ATOM 518 C C . ALA A 1 73 ? -4.984 -2.035 -3.142 1.00 95.06 73 ALA A C 1
ATOM 520 O O . ALA A 1 73 ? -4.804 -2.040 -4.361 1.00 95.06 73 ALA A O 1
ATOM 521 N N . VAL A 1 74 ? -3.971 -1.841 -2.287 1.00 93.94 74 VAL A N 1
ATOM 522 C CA . VAL A 1 74 ? -2.573 -1.696 -2.735 1.00 93.94 74 VAL A CA 1
ATOM 523 C C . VAL A 1 74 ? -2.110 -2.942 -3.494 1.00 93.94 74 VAL A C 1
ATOM 525 O O . VAL A 1 74 ? -1.563 -2.825 -4.589 1.00 93.94 74 VAL A O 1
ATOM 528 N N . LYS A 1 75 ? -2.407 -4.148 -2.997 1.00 92.44 75 LYS A N 1
ATOM 529 C CA . LYS A 1 75 ? -2.051 -5.414 -3.675 1.00 92.44 75 LYS A CA 1
ATOM 530 C C . LYS A 1 75 ? -2.741 -5.606 -5.033 1.00 92.44 75 LYS A C 1
ATOM 532 O O . LYS A 1 75 ? -2.292 -6.389 -5.881 1.00 92.44 75 LYS A O 1
ATOM 537 N N . GLN A 1 76 ? -3.842 -4.897 -5.256 1.00 94.31 76 GLN A N 1
ATOM 538 C CA . GLN A 1 76 ? -4.609 -4.919 -6.499 1.00 94.31 76 GLN A CA 1
ATOM 539 C C . GLN A 1 76 ? -4.107 -3.899 -7.532 1.00 94.31 76 GLN A C 1
ATOM 541 O O . GLN A 1 76 ? -4.576 -3.940 -8.667 1.00 94.31 76 GLN A O 1
ATOM 546 N N . LEU A 1 77 ? -3.144 -3.029 -7.200 1.00 94.25 77 LEU A N 1
ATOM 547 C CA . LEU A 1 77 ? -2.623 -2.033 -8.141 1.00 94.25 77 LEU A CA 1
ATOM 548 C C . LEU A 1 77 ? -1.997 -2.685 -9.384 1.00 94.25 77 LEU A C 1
ATOM 550 O O . LEU A 1 77 ? -1.316 -3.717 -9.317 1.00 94.25 77 LEU A O 1
ATOM 554 N N . ARG A 1 78 ? -2.254 -2.069 -10.538 1.00 93.75 78 ARG A N 1
ATOM 555 C CA . ARG A 1 78 ? -1.816 -2.492 -11.874 1.00 93.75 78 ARG A CA 1
ATOM 556 C C . ARG A 1 78 ? -1.359 -1.280 -12.681 1.00 93.75 78 ARG A C 1
ATOM 558 O O . ARG A 1 78 ? -1.677 -0.146 -12.325 1.00 93.75 78 ARG A O 1
ATOM 565 N N . GLY A 1 79 ? -0.606 -1.534 -13.746 1.00 89.06 79 GLY A N 1
ATOM 566 C CA . GLY A 1 79 ? -0.179 -0.514 -14.696 1.00 89.06 79 GLY A CA 1
ATOM 567 C C . GLY A 1 79 ? -1.342 0.007 -15.539 1.00 89.06 79 GLY A C 1
ATOM 568 O O . GLY A 1 79 ? -2.468 -0.489 -15.460 1.00 89.06 79 GLY A O 1
ATOM 569 N N . ALA A 1 80 ? -1.072 1.021 -16.362 1.00 86.62 80 ALA A N 1
ATOM 570 C CA . ALA A 1 80 ? -2.101 1.693 -17.157 1.00 86.62 80 ALA A CA 1
ATOM 571 C C . ALA A 1 80 ? -2.801 0.756 -18.162 1.00 86.62 80 ALA A C 1
ATOM 573 O O . ALA A 1 80 ? -3.969 0.974 -18.482 1.00 86.62 80 ALA A O 1
ATOM 574 N N . SER A 1 81 ? -2.119 -0.295 -18.629 1.00 88.44 81 SER A N 1
ATOM 575 C CA . SER A 1 81 ? -2.693 -1.338 -19.492 1.00 88.44 81 SER A CA 1
ATOM 576 C C . SER A 1 81 ? -3.210 -2.567 -18.726 1.00 88.44 81 SER A C 1
ATOM 578 O O . SER A 1 81 ? -3.603 -3.555 -19.344 1.00 88.44 81 SER A O 1
ATOM 580 N N . GLY A 1 82 ? -3.279 -2.505 -17.391 1.00 90.19 82 GLY A N 1
ATOM 581 C CA . GLY A 1 82 ? -3.794 -3.576 -16.531 1.00 90.19 82 GLY A CA 1
ATOM 582 C C . GLY A 1 82 ? -2.777 -4.668 -16.176 1.00 90.19 82 GLY A C 1
ATOM 583 O O . GLY A 1 82 ? -3.117 -5.624 -15.478 1.00 90.19 82 GLY A O 1
ATOM 584 N N . GLU A 1 83 ? -1.531 -4.533 -16.618 1.00 92.25 83 GLU A N 1
ATOM 585 C CA . GLU A 1 83 ? -0.420 -5.427 -16.311 1.00 92.25 83 GLU A CA 1
ATOM 586 C C . GLU A 1 83 ? 0.044 -5.314 -14.854 1.00 92.25 83 GLU A C 1
ATOM 588 O O . GLU A 1 83 ? -0.195 -4.321 -14.160 1.00 92.25 83 GLU A O 1
ATOM 593 N N . ALA A 1 84 ? 0.730 -6.348 -14.370 1.00 92.94 84 ALA A N 1
ATOM 594 C CA . ALA A 1 84 ? 1.422 -6.254 -13.095 1.00 92.94 84 ALA A CA 1
ATOM 595 C C . ALA A 1 84 ? 2.581 -5.255 -13.217 1.00 92.94 84 ALA A C 1
ATOM 597 O O . ALA A 1 84 ? 3.389 -5.348 -14.137 1.00 92.94 84 ALA A O 1
ATOM 598 N N . VAL A 1 85 ? 2.659 -4.311 -12.278 1.00 93.38 85 VAL A N 1
ATOM 599 C CA . VAL A 1 85 ? 3.792 -3.387 -12.192 1.00 93.38 85 VAL A CA 1
ATOM 600 C C . VAL A 1 85 ? 4.923 -4.105 -11.475 1.00 93.38 85 VAL A C 1
ATOM 602 O O . VAL A 1 85 ? 4.776 -4.454 -10.302 1.00 93.38 85 VAL A O 1
ATOM 605 N N . GLU A 1 86 ? 6.016 -4.335 -12.191 1.00 94.31 86 GLU A N 1
ATOM 606 C CA . GLU A 1 86 ? 7.209 -4.987 -11.667 1.00 94.31 86 GLU A CA 1
ATOM 607 C C . GLU A 1 86 ? 8.248 -3.951 -11.229 1.00 94.31 86 GLU A C 1
ATOM 609 O O . GLU A 1 86 ? 8.469 -2.956 -11.917 1.00 94.31 86 GLU A O 1
ATOM 614 N N . PHE A 1 87 ? 8.898 -4.199 -10.097 1.00 93.31 87 PHE A N 1
ATOM 615 C CA . PHE A 1 87 ? 9.997 -3.386 -9.574 1.00 93.31 87 PHE A CA 1
ATOM 616 C C . PHE A 1 87 ? 10.900 -4.235 -8.683 1.00 93.31 87 PHE A C 1
ATOM 618 O O . PHE A 1 87 ? 10.553 -5.361 -8.324 1.00 93.31 87 PHE A O 1
ATOM 625 N N . GLU A 1 88 ? 12.079 -3.720 -8.356 1.00 92.31 88 GLU A N 1
ATOM 626 C CA . GLU A 1 88 ? 12.998 -4.380 -7.434 1.00 92.31 88 GLU A CA 1
ATOM 627 C C . GLU A 1 88 ? 12.720 -3.932 -5.997 1.00 92.31 88 GLU A C 1
ATOM 629 O O . GLU A 1 88 ? 12.494 -2.753 -5.734 1.00 92.31 88 GLU A O 1
ATOM 634 N N . PHE A 1 89 ? 12.721 -4.889 -5.075 1.00 88.31 89 PHE A N 1
ATOM 635 C CA . PHE A 1 89 ? 12.612 -4.661 -3.641 1.00 88.31 89 PHE A CA 1
ATOM 636 C C . PHE A 1 89 ? 13.535 -5.658 -2.933 1.00 88.31 89 PHE A C 1
ATOM 638 O O . PHE A 1 89 ? 13.385 -6.870 -3.112 1.00 88.31 89 PHE A O 1
ATOM 645 N N . TRP A 1 90 ? 14.516 -5.163 -2.177 1.00 86.38 90 TRP A N 1
ATOM 646 C CA . TRP A 1 90 ? 15.548 -5.957 -1.501 1.00 86.38 90 TRP A CA 1
ATOM 647 C C . TRP A 1 90 ? 16.303 -6.923 -2.420 1.00 86.38 90 TRP A C 1
ATOM 649 O O . TRP A 1 90 ? 16.501 -8.097 -2.097 1.00 86.38 90 TRP A O 1
ATOM 659 N N . GLY A 1 91 ? 16.719 -6.439 -3.592 1.00 86.00 91 GLY A N 1
ATOM 660 C CA . GLY A 1 91 ? 17.499 -7.230 -4.548 1.00 86.00 91 GLY A CA 1
ATOM 661 C C . GLY A 1 91 ? 16.699 -8.300 -5.296 1.00 86.00 91 GLY A C 1
ATOM 662 O O . GLY A 1 91 ? 17.285 -9.115 -6.010 1.00 86.00 91 GLY A O 1
ATOM 663 N N . ALA A 1 92 ? 15.371 -8.332 -5.137 1.00 89.38 92 ALA A N 1
ATOM 664 C CA . ALA A 1 92 ? 14.490 -9.268 -5.821 1.00 89.38 92 ALA A CA 1
ATOM 665 C C . ALA A 1 92 ? 13.410 -8.537 -6.621 1.00 89.38 92 ALA A C 1
ATOM 667 O O . ALA A 1 92 ? 12.823 -7.552 -6.174 1.00 89.38 92 ALA A O 1
ATOM 668 N N . LYS A 1 93 ? 13.108 -9.062 -7.810 1.00 91.75 93 LYS A N 1
ATOM 669 C CA . LYS A 1 93 ? 11.984 -8.596 -8.623 1.00 91.75 93 LYS A CA 1
ATOM 670 C C . LYS A 1 93 ? 10.665 -8.970 -7.939 1.00 91.75 93 LYS A C 1
ATOM 672 O O . LYS A 1 93 ? 10.484 -10.122 -7.555 1.00 91.75 93 LYS A O 1
ATOM 677 N N . THR A 1 94 ? 9.756 -8.011 -7.814 1.00 92.12 94 THR A N 1
ATOM 678 C CA . THR A 1 94 ? 8.449 -8.173 -7.167 1.00 92.12 94 THR A CA 1
ATOM 679 C C . THR A 1 94 ? 7.363 -7.373 -7.891 1.00 92.12 94 THR A C 1
ATOM 681 O O . THR A 1 94 ? 7.627 -6.676 -8.871 1.00 92.12 94 THR A O 1
ATOM 684 N N . THR A 1 95 ? 6.128 -7.473 -7.402 1.00 94.12 95 THR A N 1
ATOM 685 C CA . THR A 1 95 ? 4.968 -6.684 -7.834 1.00 94.12 95 THR A CA 1
ATOM 686 C C . THR A 1 95 ? 4.196 -6.179 -6.618 1.00 94.12 95 THR A C 1
ATOM 688 O O . THR A 1 95 ? 4.347 -6.713 -5.521 1.00 94.12 95 THR A O 1
ATOM 691 N N . TRP A 1 96 ? 3.272 -5.228 -6.794 1.00 92.62 96 TRP A N 1
ATOM 692 C CA . TRP A 1 96 ? 2.379 -4.792 -5.703 1.00 92.62 96 TRP A CA 1
ATOM 693 C C . TRP A 1 96 ? 1.639 -5.950 -5.015 1.00 92.62 96 TRP A C 1
ATOM 695 O O . TRP A 1 96 ? 1.427 -5.926 -3.806 1.00 92.62 96 TRP A O 1
ATOM 705 N N . LYS A 1 97 ? 1.265 -6.984 -5.778 1.00 91.44 97 LYS A N 1
ATOM 706 C CA . LYS A 1 97 ? 0.567 -8.175 -5.274 1.00 91.44 97 LYS A CA 1
ATOM 707 C C . LYS A 1 97 ? 1.460 -9.041 -4.382 1.00 91.44 97 LYS A C 1
ATOM 709 O O . LYS A 1 97 ? 0.974 -9.623 -3.411 1.00 91.44 97 LYS A O 1
ATOM 714 N N . GLU A 1 98 ? 2.729 -9.160 -4.755 1.00 89.06 98 GLU A N 1
ATOM 715 C CA . GLU A 1 98 ? 3.728 -10.026 -4.116 1.00 89.06 98 GLU A CA 1
ATOM 716 C C . GLU A 1 98 ? 4.547 -9.300 -3.050 1.00 89.06 98 GLU A C 1
ATOM 718 O O . GLU A 1 98 ? 5.321 -9.936 -2.335 1.00 89.06 98 GLU A O 1
ATOM 723 N N . LEU A 1 99 ? 4.357 -7.986 -2.918 1.00 84.12 99 LEU A N 1
ATOM 724 C CA . LEU A 1 99 ? 5.072 -7.181 -1.951 1.00 84.12 99 LEU A CA 1
ATOM 725 C C . LEU A 1 99 ? 4.848 -7.746 -0.536 1.00 84.12 99 LEU A C 1
ATOM 727 O O . LEU A 1 99 ? 3.689 -7.889 -0.113 1.00 84.12 99 LEU A O 1
ATOM 731 N N . PRO A 1 100 ? 5.920 -8.085 0.206 1.00 65.44 100 PRO A N 1
ATOM 732 C CA . PRO A 1 100 ? 5.783 -8.560 1.572 1.00 65.44 100 PRO A CA 1
ATOM 733 C C . PRO A 1 100 ? 5.045 -7.509 2.409 1.00 65.44 100 PRO A C 1
ATOM 735 O O . PRO A 1 100 ? 5.513 -6.393 2.615 1.00 65.44 100 PRO A O 1
ATOM 738 N N . SER A 1 101 ? 3.850 -7.870 2.874 1.00 65.94 101 SER A N 1
ATOM 739 C CA . SER A 1 101 ? 3.028 -7.026 3.745 1.00 65.94 101 SER A CA 1
ATOM 740 C C . SER A 1 101 ? 3.740 -6.756 5.076 1.00 65.94 101 SER A C 1
ATOM 742 O O . SER A 1 101 ? 4.426 -7.656 5.552 1.00 65.94 101 SER A O 1
ATOM 744 N N . LEU A 1 102 ? 3.529 -5.549 5.639 1.00 63.22 102 LEU A N 1
ATOM 745 C CA . LEU A 1 102 ? 3.894 -4.901 6.934 1.00 63.22 102 LEU A CA 1
ATOM 746 C C . LEU A 1 102 ? 4.774 -5.596 8.000 1.00 63.22 102 LEU A C 1
ATOM 748 O O . LEU A 1 102 ? 5.328 -4.909 8.855 1.00 63.22 102 LEU A O 1
ATOM 752 N N . GLY A 1 103 ? 4.918 -6.918 8.007 1.00 61.72 103 GLY A N 1
ATOM 753 C CA . GLY A 1 103 ? 5.688 -7.707 8.969 1.00 61.72 103 GLY A CA 1
ATOM 754 C C . GLY A 1 103 ? 7.178 -7.366 9.054 1.00 61.72 103 GLY A C 1
ATOM 755 O O . GLY A 1 103 ? 7.858 -7.889 9.928 1.00 61.72 103 GLY A O 1
ATOM 756 N N . MET A 1 104 ? 7.687 -6.516 8.163 1.00 65.25 104 MET A N 1
ATOM 757 C CA . MET A 1 104 ? 9.049 -5.980 8.193 1.00 65.25 104 MET A CA 1
ATOM 758 C C . MET A 1 104 ? 9.121 -4.792 9.161 1.00 65.25 104 MET A C 1
ATOM 760 O O . MET A 1 104 ? 9.892 -4.833 10.111 1.00 65.25 104 MET A O 1
ATOM 764 N N . VAL A 1 105 ? 8.221 -3.814 9.012 1.00 59.00 105 VAL A N 1
ATOM 765 C CA . VAL A 1 105 ? 8.115 -2.652 9.914 1.00 59.00 105 VAL A CA 1
ATOM 766 C C . VAL A 1 105 ? 7.648 -3.066 11.311 1.00 59.00 105 VAL A C 1
ATOM 768 O O . VAL A 1 105 ? 8.129 -2.542 12.309 1.00 59.00 105 VAL A O 1
ATOM 771 N N . PHE A 1 106 ? 6.768 -4.067 11.408 1.00 58.59 106 PHE A N 1
ATOM 772 C CA . PHE A 1 106 ? 6.334 -4.600 12.703 1.00 58.59 106 PHE A CA 1
ATOM 773 C C . PHE A 1 106 ? 7.482 -5.197 13.532 1.00 58.59 106 PHE A C 1
ATOM 775 O O . PHE A 1 106 ? 7.401 -5.154 14.753 1.00 58.59 106 PHE A O 1
ATOM 782 N N . ARG A 1 107 ? 8.536 -5.748 12.907 1.00 59.78 107 ARG A N 1
ATOM 783 C CA . ARG A 1 107 ? 9.669 -6.360 13.631 1.00 59.78 107 ARG A CA 1
ATOM 784 C C . ARG A 1 107 ? 10.588 -5.349 14.302 1.00 59.78 107 ARG A C 1
ATOM 786 O O . ARG A 1 107 ? 11.248 -5.717 15.262 1.00 59.78 107 ARG A O 1
ATOM 793 N N . GLU A 1 108 ? 10.635 -4.114 13.818 1.00 60.53 108 GLU A N 1
ATOM 794 C CA . GLU A 1 108 ? 11.467 -3.065 14.420 1.00 60.53 108 GLU A CA 1
ATOM 795 C C . GLU A 1 108 ? 10.782 -2.354 15.594 1.00 60.53 108 GLU A C 1
ATOM 797 O O . GLU A 1 108 ? 11.421 -1.585 16.306 1.00 60.53 108 GLU A O 1
ATOM 802 N N . GLN A 1 109 ? 9.490 -2.615 15.817 1.00 56.81 109 GLN A N 1
ATOM 803 C CA . GLN A 1 109 ? 8.718 -2.033 16.920 1.00 56.81 109 GLN A CA 1
ATOM 804 C C . GLN A 1 109 ? 8.571 -2.965 18.138 1.00 56.81 109 GLN A C 1
ATOM 806 O O . GLN A 1 109 ? 7.841 -2.614 19.067 1.00 56.81 109 GLN A O 1
ATOM 811 N N . ILE A 1 110 ? 9.225 -4.136 18.134 1.00 48.69 110 ILE A N 1
ATOM 812 C CA . ILE A 1 110 ? 9.170 -5.153 19.206 1.00 48.69 110 ILE A CA 1
ATOM 813 C C . ILE A 1 110 ? 10.446 -5.156 20.044 1.00 48.69 110 ILE A C 1
ATOM 815 O O . ILE A 1 110 ? 11.539 -5.059 19.445 1.00 48.69 110 ILE A O 1
#

Sequence (110 aa):
MSTSDASQICTAALNHTITPSAAATSLTAPAASVLADPQAVEDALWEIWNALLASATRTAPDQQGPLVDLLDAVKQLRGASGEAVEFEFWGAKTTWKELPSLGMVFREQI

Foldseek 3Di:
DDLVQLLVLLVCLLVVVDALLVSLCSLCVQLVVPQVPQVSNQVSVLSNLVSLVVSCVVDDVVSCVSSVSNLVSQLCDADPVRHFDWGDYPNDIDGSVGPPPSPVVVVVVD

pLDDT: mean 88.59, std 11.2, range [48.69, 97.31]

InterPro domains:
  IPR022085 Oxopyrrolidines biosynthesis cluster protein G [PF12311] (49-108)

Secondary structure (DSSP, 8-state):
--HHHHHHHHHHHHTTSS-HHHHHHHHHHHHHHTTT-HHHHHHHHHHHHHHHHHHHHTS-GGG-HHHHHHHHHHHT---TTS---EEEETTEEEETTTS--STTGGGGG-

Radius of gyration: 13.36 Å; chains: 1; bounding box: 32×24×39 Å